Protein AF-A0A7J8ZWT2-F1 (afdb_monomer_lite)

Secondary structure (DSSP, 8-state):
--GGGGHHHHHHHHHHHHHH------PPPTTTTHHHHHHHHHHHT-

Organism: NCBI:txid34288

Sequence (46 aa):
MRPWSLQATFADVERDIEKVGNVVFSMAEKNGNKMASSLAIAGINR

pLDDT: mean 92.22, std 6.93, range [64.56, 97.06]

Foldseek 3Di:
DPPVVCVVVVVVVVVVCVVVPDDDDDDADDCSCVVVVVVVVVVVVD

Radius of gyration: 14.28 Å; chains: 1; bounding box: 28×26×29 Å

Structure (mmCIF, N/CA/C/O backbone):
data_AF-A0A7J8ZWT2-F1
#
_entry.id   AF-A0A7J8ZWT2-F1
#
loop_
_atom_site.group_PDB
_atom_site.id
_atom_site.type_symbol
_atom_site.label_atom_id
_atom_site.label_alt_id
_atom_site.label_comp_id
_atom_site.label_asym_id
_atom_site.label_entity_id
_atom_site.label_seq_id
_atom_site.pdbx_PDB_ins_code
_atom_site.Cartn_x
_atom_site.Cartn_y
_atom_site.Cartn_z
_atom_site.occupancy
_atom_site.B_iso_or_equiv
_atom_site.auth_seq_id
_atom_site.auth_comp_id
_atom_site.auth_asym_id
_atom_site.auth_atom_id
_atom_site.pdbx_PDB_model_num
ATOM 1 N N . MET A 1 1 ? 17.092 4.672 3.174 1.00 64.56 1 MET A N 1
ATOM 2 C CA . MET A 1 1 ? 16.127 5.457 3.979 1.00 64.56 1 MET A CA 1
ATOM 3 C C . MET A 1 1 ? 16.313 5.106 5.441 1.00 64.56 1 MET A C 1
ATOM 5 O O . MET A 1 1 ? 16.556 3.942 5.734 1.00 64.56 1 MET A O 1
ATOM 9 N N . ARG A 1 2 ? 16.251 6.085 6.349 1.00 77.44 2 ARG A N 1
ATOM 10 C CA . ARG A 1 2 ? 16.240 5.789 7.789 1.00 77.44 2 ARG A CA 1
ATOM 11 C C . ARG A 1 2 ? 14.801 5.415 8.171 1.00 77.44 2 ARG A C 1
ATOM 13 O O . ARG A 1 2 ? 13.910 6.138 7.747 1.00 77.44 2 ARG A O 1
ATOM 20 N N . PRO A 1 3 ? 14.541 4.360 8.957 1.00 72.38 3 PRO A N 1
ATOM 21 C CA . PRO A 1 3 ? 13.171 3.959 9.308 1.00 72.38 3 PRO A CA 1
ATOM 22 C C . PRO A 1 3 ? 12.328 5.107 9.889 1.00 72.38 3 PRO A C 1
ATOM 24 O O . PRO A 1 3 ? 11.171 5.288 9.526 1.00 72.38 3 PRO A O 1
ATOM 27 N N . TRP A 1 4 ? 12.961 5.962 10.693 1.00 83.12 4 TRP A N 1
ATOM 28 C CA . TRP A 1 4 ? 12.356 7.144 11.309 1.00 83.12 4 TRP A CA 1
ATOM 29 C C . TRP A 1 4 ? 11.810 8.169 10.305 1.00 83.12 4 TRP A C 1
ATOM 31 O O . TRP A 1 4 ? 10.857 8.872 10.616 1.00 83.12 4 TRP A O 1
ATOM 41 N N . SER A 1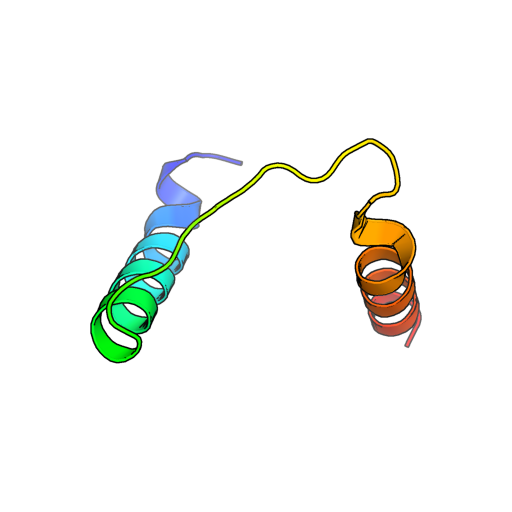 5 ? 12.366 8.256 9.087 1.00 88.62 5 SER A N 1
ATOM 42 C CA . SER A 1 5 ? 11.880 9.216 8.082 1.00 88.62 5 SER A CA 1
ATOM 43 C C . SER A 1 5 ? 10.533 8.823 7.472 1.00 88.62 5 SER A C 1
ATOM 45 O O . SER A 1 5 ? 9.943 9.629 6.765 1.00 88.62 5 SER A O 1
ATOM 47 N N . LEU A 1 6 ? 10.064 7.594 7.707 1.00 90.94 6 LEU A N 1
ATOM 48 C CA . LEU A 1 6 ? 8.782 7.081 7.211 1.00 90.94 6 LEU A CA 1
ATOM 49 C C . LEU A 1 6 ? 7.699 7.055 8.297 1.00 90.94 6 LEU A C 1
ATOM 51 O O . LEU A 1 6 ? 6.566 6.679 8.015 1.00 90.94 6 LEU A O 1
ATOM 55 N N . GLN A 1 7 ? 8.027 7.467 9.527 1.00 92.62 7 GLN A N 1
ATOM 56 C CA . GLN A 1 7 ? 7.118 7.379 10.670 1.00 92.62 7 GLN A CA 1
ATOM 57 C C . GLN A 1 7 ? 5.811 8.148 10.439 1.00 92.62 7 GLN A C 1
ATOM 59 O O . GLN A 1 7 ? 4.744 7.623 10.733 1.00 92.62 7 GLN A O 1
ATOM 64 N N . ALA A 1 8 ? 5.885 9.356 9.869 1.00 93.31 8 ALA A N 1
ATOM 65 C CA . ALA A 1 8 ? 4.694 10.137 9.536 1.00 93.31 8 ALA A CA 1
ATOM 66 C C . ALA A 1 8 ? 3.797 9.399 8.527 1.00 93.31 8 ALA A C 1
ATOM 68 O O . ALA A 1 8 ? 2.595 9.286 8.733 1.00 93.31 8 ALA A O 1
ATOM 69 N N . THR A 1 9 ? 4.397 8.818 7.484 1.00 93.94 9 THR A N 1
ATOM 70 C CA . THR A 1 9 ? 3.671 8.050 6.467 1.00 93.94 9 THR A CA 1
ATOM 71 C C . THR A 1 9 ? 2.986 6.820 7.057 1.00 93.94 9 THR A C 1
ATOM 73 O O . THR A 1 9 ? 1.840 6.547 6.715 1.00 93.94 9 THR A O 1
ATOM 76 N N . PHE A 1 10 ? 3.647 6.085 7.956 1.00 92.31 10 PHE A N 1
ATOM 77 C CA . PHE A 1 10 ? 3.016 4.936 8.609 1.00 92.31 10 PHE A CA 1
ATOM 78 C C . PHE A 1 10 ? 1.864 5.344 9.530 1.00 92.31 10 PHE A C 1
ATOM 80 O O . PHE A 1 10 ? 0.813 4.714 9.465 1.00 92.31 10 PHE A O 1
ATOM 87 N N . ALA A 1 11 ? 2.004 6.435 10.289 1.00 94.56 11 ALA A N 1
ATOM 88 C CA . ALA A 1 11 ? 0.924 6.942 11.137 1.00 94.56 11 ALA A CA 1
ATOM 89 C C . ALA A 1 11 ? -0.320 7.370 10.332 1.00 94.56 11 ALA A C 1
ATOM 91 O O . ALA A 1 11 ? -1.450 7.248 10.809 1.00 94.56 11 ALA A O 1
ATOM 92 N N . ASP A 1 12 ? -0.136 7.879 9.112 1.00 95.38 12 ASP A N 1
ATOM 93 C CA . ASP A 1 12 ? -1.256 8.207 8.224 1.00 95.38 12 ASP A CA 1
ATOM 94 C C . ASP A 1 12 ? -1.928 6.942 7.664 1.00 95.38 12 ASP A C 1
ATOM 96 O O . ASP A 1 12 ? -3.156 6.852 7.676 1.00 95.38 12 ASP A O 1
ATOM 100 N N . VAL A 1 13 ? -1.146 5.931 7.265 1.00 94.06 13 VAL A N 1
ATOM 101 C CA . VAL A 1 13 ? -1.679 4.629 6.819 1.00 94.06 13 VAL A CA 1
ATOM 102 C C . VAL A 1 13 ? -2.482 3.947 7.929 1.00 94.06 13 VAL A C 1
ATOM 104 O O . VAL A 1 13 ? -3.580 3.462 7.667 1.00 94.06 13 VAL A O 1
ATOM 107 N N . GLU A 1 14 ? -1.981 3.935 9.165 1.00 93.62 14 GLU A N 1
ATOM 108 C CA . GLU A 1 14 ? -2.683 3.362 10.324 1.00 93.62 14 GLU A CA 1
ATOM 109 C C . GLU A 1 14 ? -4.036 4.045 10.560 1.00 93.62 14 GLU A C 1
ATOM 111 O O . GLU A 1 14 ? -5.055 3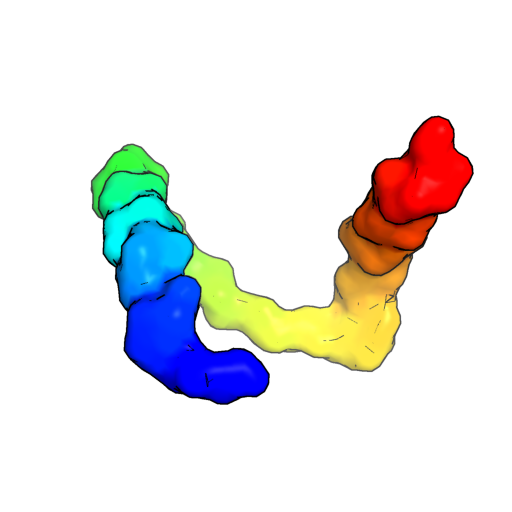.369 10.709 1.00 93.62 14 GLU A O 1
ATOM 116 N N . ARG A 1 15 ? -4.078 5.380 10.485 1.00 95.62 15 ARG A N 1
ATOM 117 C CA . ARG A 1 15 ? -5.321 6.152 10.625 1.00 95.62 15 ARG A CA 1
ATOM 118 C C . ARG A 1 15 ? -6.335 5.839 9.528 1.00 95.62 15 ARG A C 1
ATOM 120 O O . ARG A 1 15 ? -7.539 5.877 9.770 1.00 95.62 15 ARG A O 1
ATOM 127 N N . ASP A 1 16 ? -5.875 5.576 8.312 1.00 95.44 16 ASP A N 1
ATOM 128 C CA . ASP A 1 16 ? -6.762 5.209 7.209 1.00 95.44 16 ASP A CA 1
ATOM 129 C C . ASP A 1 16 ? -7.265 3.766 7.333 1.00 95.44 16 ASP A C 1
ATOM 131 O O . ASP A 1 16 ? -8.432 3.506 7.035 1.00 95.44 16 ASP A O 1
ATOM 135 N N . ILE A 1 17 ? -6.446 2.850 7.857 1.00 95.62 17 ILE A N 1
ATOM 136 C CA . ILE A 1 17 ? -6.886 1.490 8.201 1.00 95.62 17 ILE A CA 1
ATOM 137 C C . ILE A 1 17 ? -8.006 1.546 9.246 1.00 95.62 17 ILE A C 1
ATOM 139 O O . ILE A 1 17 ? -9.037 0.908 9.047 1.00 95.62 17 ILE A O 1
ATOM 143 N N . GLU A 1 18 ? -7.868 2.360 10.298 1.00 94.81 18 GLU A N 1
ATOM 144 C CA . GLU A 1 18 ? -8.909 2.523 11.327 1.00 94.81 18 GLU A CA 1
ATOM 145 C C . GLU A 1 18 ? -10.262 2.966 10.746 1.00 94.81 18 GLU A C 1
ATOM 147 O O . GLU A 1 18 ? -11.311 2.517 11.210 1.00 94.81 18 GLU A O 1
ATOM 152 N N . LYS A 1 19 ? -10.260 3.807 9.702 1.00 95.62 19 LYS A N 1
ATOM 153 C CA . LYS A 1 19 ? -11.492 4.258 9.027 1.00 95.62 19 LYS A CA 1
ATOM 154 C C . LYS A 1 19 ? -12.148 3.160 8.193 1.00 95.62 19 LYS A C 1
ATOM 156 O O . LYS A 1 19 ? -13.371 3.131 8.082 1.00 95.62 19 LYS A O 1
ATOM 161 N N . VAL A 1 20 ? -11.346 2.308 7.556 1.00 93.88 20 VAL A N 1
ATOM 162 C CA . VAL A 1 20 ? -11.818 1.237 6.659 1.00 93.88 20 VAL A CA 1
ATOM 163 C C . VAL A 1 20 ? -12.179 -0.031 7.446 1.00 93.88 20 VAL A C 1
ATOM 165 O O . VAL A 1 20 ? -12.983 -0.843 6.986 1.00 93.88 20 VAL A O 1
ATOM 168 N N . GLY A 1 21 ? -11.637 -0.187 8.655 1.00 90.75 21 GLY A N 1
ATOM 169 C CA . GLY A 1 21 ? -11.847 -1.341 9.519 1.00 90.75 21 GLY A CA 1
ATOM 170 C C . GLY A 1 21 ? -10.839 -2.448 9.218 1.00 90.75 21 GLY A C 1
ATOM 171 O O . GLY A 1 21 ? -9.650 -2.306 9.487 1.00 90.75 21 GLY A O 1
ATOM 172 N N . ASN A 1 22 ? -11.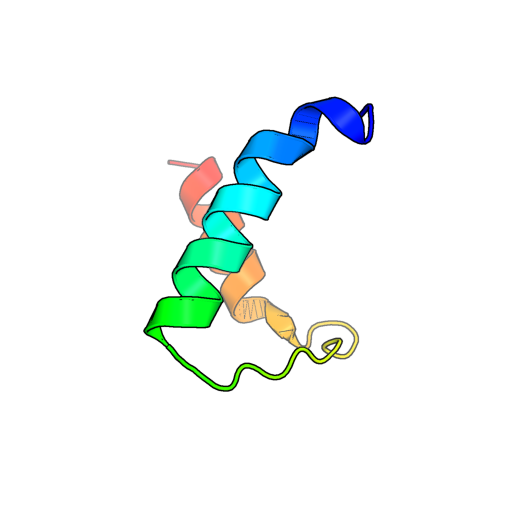304 -3.584 8.695 1.00 92.75 22 ASN A N 1
ATOM 173 C CA . ASN A 1 22 ? -10.439 -4.745 8.485 1.00 92.75 22 ASN A CA 1
ATOM 174 C C . ASN A 1 22 ? -9.711 -4.681 7.134 1.00 92.75 22 ASN A C 1
ATOM 176 O O . ASN A 1 22 ? -10.345 -4.707 6.078 1.00 92.75 22 ASN A O 1
ATOM 180 N N . VAL A 1 23 ? -8.379 -4.672 7.171 1.00 93.19 23 VAL A N 1
ATOM 181 C CA . VAL A 1 23 ? -7.506 -4.670 5.990 1.00 93.19 23 VAL A CA 1
ATOM 182 C C . VAL A 1 23 ? -6.568 -5.872 6.061 1.00 93.19 23 VAL A C 1
ATOM 184 O O . VAL A 1 23 ? -5.963 -6.136 7.096 1.00 93.19 23 VAL A O 1
ATOM 187 N N . VAL A 1 24 ? -6.423 -6.594 4.947 1.00 93.88 24 VAL A N 1
ATOM 188 C CA . VAL A 1 24 ? -5.499 -7.730 4.832 1.00 93.88 24 VAL A CA 1
ATOM 189 C C . VAL A 1 24 ? -4.418 -7.398 3.816 1.00 93.88 24 VAL A C 1
ATOM 191 O O . VAL A 1 24 ? -4.708 -7.066 2.667 1.00 93.88 24 VAL A O 1
ATOM 194 N N . PHE A 1 25 ? -3.163 -7.535 4.233 1.00 93.06 25 PHE A N 1
ATOM 195 C CA . PHE A 1 25 ? -2.011 -7.402 3.353 1.00 93.06 25 PHE A CA 1
ATOM 196 C C . PHE A 1 25 ? -1.587 -8.776 2.843 1.00 93.06 25 PHE A C 1
ATOM 198 O O . PHE A 1 25 ? -1.487 -9.735 3.606 1.00 93.06 25 PHE A O 1
ATOM 205 N N . SER A 1 26 ? -1.308 -8.865 1.547 1.00 95.81 26 SER A N 1
ATOM 206 C CA . SER A 1 26 ? -0.704 -10.047 0.937 1.00 95.81 26 SER A CA 1
ATOM 207 C C . SER A 1 26 ? 0.436 -9.627 0.023 1.00 95.81 26 SER A C 1
ATOM 209 O O . SER A 1 26 ? 0.434 -8.534 -0.549 1.00 95.81 26 SER A O 1
ATOM 211 N N . MET A 1 27 ? 1.441 -10.492 -0.089 1.00 95.81 27 MET A N 1
ATOM 212 C CA . MET A 1 27 ? 2.533 -10.281 -1.024 1.00 95.81 27 MET A CA 1
ATOM 213 C C . MET A 1 27 ? 2.127 -10.854 -2.377 1.00 95.81 27 MET A C 1
ATOM 215 O O . MET A 1 27 ? 1.860 -12.048 -2.494 1.00 95.81 27 MET A O 1
ATOM 219 N N . ALA A 1 28 ? 2.073 -9.998 -3.395 1.00 95.12 28 ALA A N 1
ATOM 220 C CA . ALA A 1 28 ? 1.828 -10.449 -4.754 1.00 95.12 28 ALA A CA 1
ATOM 221 C C . ALA A 1 28 ? 3.004 -11.300 -5.258 1.00 95.12 28 ALA A C 1
ATOM 223 O O . ALA A 1 28 ? 4.167 -11.029 -4.944 1.00 95.12 28 ALA A O 1
ATOM 224 N N . GLU A 1 29 ? 2.705 -12.297 -6.088 1.00 94.75 29 GLU A N 1
ATOM 225 C CA . GLU A 1 29 ? 3.728 -13.068 -6.792 1.00 94.75 29 GLU A CA 1
ATOM 226 C C . GLU A 1 29 ? 4.548 -12.185 -7.746 1.00 94.75 29 GLU A C 1
ATOM 228 O O . GLU A 1 29 ? 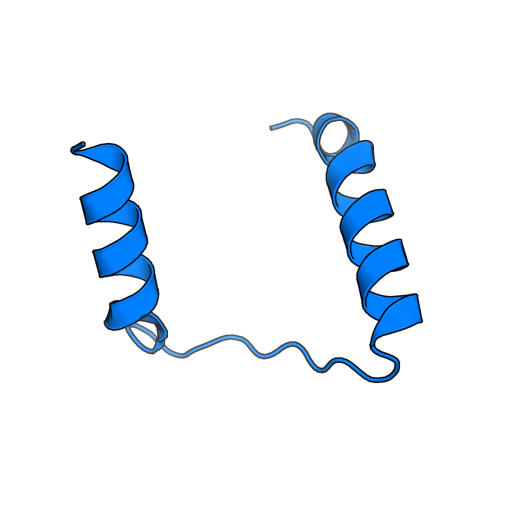4.215 -11.028 -8.034 1.00 94.75 29 GLU A O 1
ATOM 233 N N . LYS A 1 30 ? 5.631 -12.744 -8.296 1.00 91.94 30 LYS A N 1
ATOM 234 C CA . LYS A 1 30 ? 6.435 -12.062 -9.313 1.00 91.94 30 LYS A CA 1
ATOM 235 C C . LYS A 1 30 ? 5.537 -11.641 -10.484 1.00 91.94 30 LYS A C 1
ATOM 237 O O . LYS A 1 30 ? 4.919 -12.476 -11.129 1.00 91.94 30 LYS A O 1
ATOM 242 N N . ASN A 1 31 ? 5.511 -10.340 -10.780 1.00 91.31 31 ASN A N 1
ATOM 243 C CA . ASN A 1 31 ? 4.631 -9.696 -11.770 1.00 91.31 31 ASN A CA 1
ATOM 244 C C . ASN A 1 31 ? 3.129 -9.663 -11.424 1.00 91.31 31 ASN A C 1
ATOM 246 O O . ASN A 1 31 ? 2.350 -9.162 -12.235 1.00 91.31 31 ASN A O 1
ATOM 250 N N . GLY A 1 32 ? 2.715 -10.088 -10.227 1.00 94.19 32 GLY A N 1
ATOM 251 C CA . GLY A 1 32 ? 1.313 -10.048 -9.787 1.00 94.19 32 GLY A CA 1
ATOM 252 C C . GLY A 1 32 ? 0.725 -8.632 -9.703 1.00 94.19 32 GLY A C 1
ATOM 253 O O . GLY A 1 32 ? -0.486 -8.468 -9.742 1.00 94.19 32 GLY A O 1
ATOM 254 N N . ASN A 1 33 ? 1.582 -7.603 -9.678 1.00 96.12 33 ASN A N 1
ATOM 255 C CA . ASN A 1 33 ? 1.207 -6.184 -9.665 1.00 96.12 33 ASN A CA 1
ATOM 256 C C . ASN A 1 33 ? 1.658 -5.412 -10.925 1.00 96.12 33 ASN A C 1
ATOM 258 O O . ASN A 1 33 ? 1.874 -4.198 -10.885 1.00 96.12 33 ASN A O 1
ATOM 262 N N . LYS A 1 34 ? 1.810 -6.094 -12.071 1.00 96.81 34 LYS A N 1
ATOM 263 C CA . LYS A 1 34 ? 2.320 -5.485 -13.319 1.00 96.81 34 LYS A CA 1
ATOM 264 C C . LYS A 1 34 ? 1.524 -4.252 -13.769 1.00 96.81 34 LYS A C 1
ATOM 266 O O . LYS A 1 34 ? 2.120 -3.285 -14.244 1.00 96.81 34 LYS A O 1
ATOM 271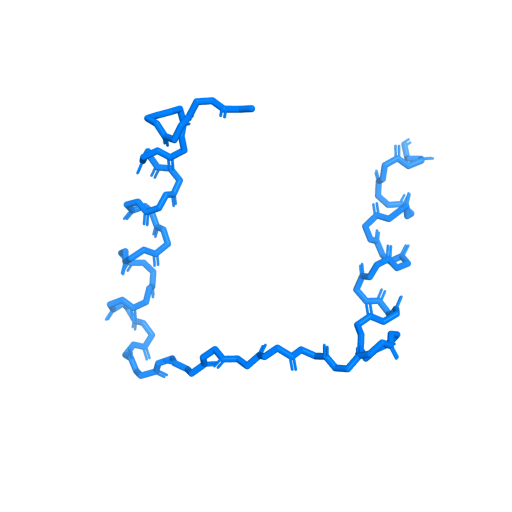 N N . MET A 1 35 ? 0.199 -4.265 -13.607 1.00 96.31 35 MET A N 1
ATOM 272 C CA . MET A 1 35 ? -0.652 -3.125 -13.968 1.00 96.31 35 MET A CA 1
ATOM 273 C C . MET A 1 35 ? -0.348 -1.899 -13.099 1.00 96.31 35 MET A C 1
ATOM 275 O O . MET A 1 35 ? -0.051 -0.837 -13.640 1.00 96.31 35 MET A O 1
ATOM 279 N N . ALA A 1 36 ? -0.336 -2.058 -11.772 1.00 96.19 36 ALA A N 1
ATOM 280 C CA . ALA A 1 36 ? -0.003 -0.978 -10.844 1.00 96.19 36 ALA A CA 1
ATOM 281 C C . ALA A 1 36 ? 1.403 -0.411 -11.110 1.00 96.19 36 ALA A C 1
ATOM 283 O O . ALA A 1 36 ? 1.586 0.803 -11.151 1.00 96.19 36 ALA A O 1
ATOM 284 N N . SER A 1 37 ? 2.382 -1.281 -11.386 1.00 95.19 37 SER A N 1
ATOM 285 C CA . SER A 1 37 ? 3.738 -0.864 -11.763 1.00 95.19 37 SER A CA 1
ATOM 286 C C . SER A 1 37 ? 3.767 -0.056 -13.067 1.00 95.19 37 SER A C 1
ATOM 288 O O . SER A 1 37 ? 4.433 0.977 -13.125 1.00 95.19 37 SER A O 1
ATOM 290 N N . SER A 1 38 ? 3.008 -0.472 -14.087 1.00 96.69 38 SER A N 1
ATOM 291 C CA . SER A 1 38 ? 2.930 0.245 -15.371 1.00 96.69 38 SER A CA 1
ATOM 292 C C . SER A 1 38 ? 2.317 1.638 -15.206 1.00 96.69 38 SER A C 1
ATOM 294 O O . SER A 1 38 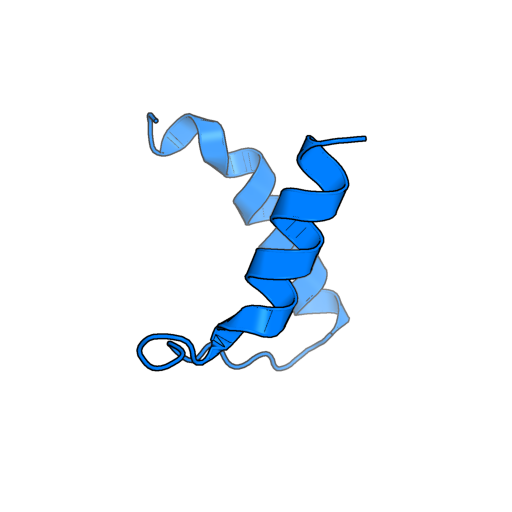? 2.814 2.601 -15.787 1.00 96.69 38 SER A O 1
ATOM 296 N N . LEU A 1 39 ? 1.277 1.761 -14.374 1.00 97.06 39 LEU A N 1
ATOM 297 C CA . LEU A 1 39 ? 0.649 3.046 -14.055 1.00 97.06 39 LEU A CA 1
ATOM 298 C C . LEU A 1 39 ? 1.600 3.979 -13.296 1.00 97.06 39 LEU A C 1
ATOM 300 O O . LEU A 1 39 ? 1.678 5.160 -13.625 1.00 97.06 39 LEU A O 1
ATOM 304 N N . ALA A 1 40 ? 2.359 3.455 -12.329 1.00 96.62 40 ALA A N 1
ATOM 305 C CA . ALA A 1 40 ? 3.356 4.240 -11.603 1.00 96.62 40 ALA A CA 1
ATOM 306 C C . ALA A 1 40 ? 4.445 4.788 -12.543 1.00 96.62 40 ALA A C 1
ATOM 308 O O . ALA A 1 40 ? 4.767 5.972 -12.483 1.00 96.62 40 ALA A O 1
ATOM 309 N N . ILE A 1 41 ? 4.959 3.960 -13.462 1.00 96.50 41 ILE A N 1
ATOM 310 C CA . ILE A 1 41 ? 5.949 4.382 -14.469 1.00 96.50 41 ILE A CA 1
ATOM 311 C C . ILE A 1 41 ? 5.366 5.451 -15.401 1.00 96.50 41 ILE A C 1
ATOM 313 O O . ILE A 1 41 ? 6.019 6.459 -15.663 1.00 96.50 41 ILE A O 1
ATOM 317 N N . ALA A 1 42 ? 4.134 5.263 -15.881 1.00 96.81 42 ALA A N 1
ATOM 318 C CA . ALA A 1 42 ? 3.468 6.247 -16.733 1.00 96.81 42 ALA A CA 1
ATOM 319 C C . ALA A 1 42 ? 3.277 7.599 -16.024 1.00 96.81 42 ALA A C 1
ATOM 321 O O . ALA A 1 42 ? 3.400 8.639 -16.661 1.00 96.81 42 ALA A O 1
ATOM 322 N N . GLY A 1 43 ? 3.011 7.591 -14.714 1.00 97.00 43 GLY A N 1
ATOM 323 C CA . GLY A 1 43 ? 2.908 8.805 -13.903 1.00 97.00 43 GLY A CA 1
ATOM 324 C C . GLY A 1 43 ? 4.240 9.527 -13.685 1.00 97.00 43 GLY A C 1
ATOM 325 O O . GLY A 1 43 ? 4.245 10.750 -13.620 1.00 97.00 43 GLY A O 1
ATOM 326 N N . ILE A 1 44 ? 5.357 8.795 -13.600 1.00 95.69 44 ILE A N 1
ATOM 327 C CA . ILE A 1 44 ? 6.708 9.378 -13.477 1.00 95.69 44 ILE A CA 1
ATOM 328 C C . ILE A 1 44 ? 7.143 10.054 -14.782 1.00 95.69 44 ILE A C 1
ATOM 330 O O . ILE A 1 44 ? 7.794 11.091 -14.747 1.00 95.69 44 ILE A O 1
ATOM 334 N N . ASN A 1 45 ? 6.783 9.473 -15.928 1.00 92.31 45 ASN A N 1
ATOM 335 C CA . ASN A 1 45 ? 7.175 9.965 -17.255 1.00 92.31 45 ASN A CA 1
ATOM 336 C C . ASN A 1 45 ? 6.286 11.109 -17.780 1.00 92.31 45 ASN A C 1
ATOM 338 O O . ASN A 1 45 ? 6.255 11.351 -18.987 1.00 92.31 45 ASN A O 1
ATOM 342 N N . ARG A 1 46 ? 5.519 11.749 -16.900 1.00 72.50 46 ARG A N 1
ATOM 343 C CA . ARG A 1 46 ? 4.526 12.767 -17.236 1.00 72.50 46 ARG A CA 1
ATOM 344 C C . ARG A 1 46 ? 5.079 14.165 -17.005 1.00 72.50 46 ARG A C 1
ATOM 346 O O . ARG A 1 46 ? 4.750 15.036 -17.837 1.00 72.50 46 ARG A O 1
#